Protein AF-A0A3D9I658-F1 (afdb_monomer_lite)

Secondary structure (DSSP, 8-state):
--HHHHHHHHHHHHHHHHHTPPP-HHHHHHHHHHHHHH--HHHHHHHHHHHHTSTT--S--S---HHHHHHHHHHHHHH--HHHHHHHHHHHHHHHHHHHHTT-

Foldseek 3Di:
DDPVLLVVLLVVLVVCLVVVNQQDPVNLVSLVVSCVVVVDPVSVVSSVSSVVSHPPPPPDPPQQDPVNLVVLVVVCVVPVDPVSVVVSVVSVVSNVVVVVVVPD

Sequence (104 aa):
MNQAQISTIVRDMTQKVTEGAPTTREDVERMAAAARASGNLEHRALYAAVRALLPDVPDDERTITADDVAAAGQKAKKTGRIEDRVAYVRIKDQFAEQEGSANQ

Radius of gyration: 16.87 Å; chains: 1; bounding box: 46×35×36 Å

pLDDT: mean 81.15, std 12.34, range [42.22, 95.0]

Structure (mmCIF, N/CA/C/O backbone):
data_AF-A0A3D9I658-F1
#
_entry.id   AF-A0A3D9I658-F1
#
loop_
_atom_site.group_PDB
_atom_site.id
_atom_site.type_symbol
_atom_site.label_atom_id
_atom_site.label_alt_id
_atom_site.label_comp_id
_atom_site.label_asym_id
_atom_site.label_entity_id
_atom_site.label_seq_id
_atom_site.pdbx_PDB_ins_code
_atom_site.Cartn_x
_atom_site.Cartn_y
_atom_site.Cartn_z
_atom_site.occupancy
_atom_site.B_iso_or_equiv
_atom_site.auth_seq_id
_atom_site.auth_comp_id
_atom_site.auth_asym_id
_atom_site.auth_atom_id
_atom_site.pdbx_PDB_model_num
ATOM 1 N N . MET A 1 1 ? 11.959 9.573 -7.506 1.00 78.69 1 MET A N 1
ATOM 2 C CA . MET A 1 1 ? 11.902 10.307 -6.225 1.00 78.69 1 MET A CA 1
ATOM 3 C C . MET A 1 1 ? 13.284 10.282 -5.603 1.00 78.69 1 MET A C 1
ATOM 5 O O . MET A 1 1 ? 13.933 9.247 -5.687 1.00 78.69 1 MET A O 1
ATOM 9 N N . ASN A 1 2 ? 13.764 11.407 -5.078 1.00 90.81 2 ASN A N 1
ATOM 10 C CA . ASN A 1 2 ? 15.111 11.495 -4.508 1.00 90.81 2 ASN A CA 1
ATOM 11 C C . ASN A 1 2 ? 15.120 11.142 -3.004 1.00 90.81 2 ASN A C 1
ATOM 13 O O . ASN A 1 2 ? 14.067 11.042 -2.373 1.00 90.81 2 ASN A O 1
ATOM 17 N N . GLN A 1 3 ? 16.310 10.939 -2.429 1.00 87.88 3 GLN A N 1
ATOM 18 C CA . GLN A 1 3 ? 16.463 10.510 -1.032 1.00 87.88 3 GLN A CA 1
ATOM 19 C C . GLN A 1 3 ? 15.888 11.527 -0.033 1.00 87.88 3 GLN A C 1
ATOM 21 O O . GLN A 1 3 ? 15.257 11.130 0.941 1.00 87.88 3 GLN A O 1
ATOM 26 N N . ALA A 1 4 ? 16.048 12.828 -0.293 1.00 91.00 4 ALA A N 1
ATOM 27 C CA . ALA A 1 4 ? 15.511 13.881 0.567 1.00 91.00 4 ALA A CA 1
ATOM 28 C C . ALA A 1 4 ? 13.974 13.827 0.643 1.00 91.00 4 ALA A C 1
ATOM 30 O O . ALA A 1 4 ? 13.413 13.856 1.733 1.00 91.00 4 ALA A O 1
ATOM 31 N N . GLN A 1 5 ? 13.303 13.655 -0.501 1.00 91.50 5 GLN A N 1
ATOM 32 C CA . GLN A 1 5 ? 11.848 13.498 -0.576 1.00 91.50 5 GLN A CA 1
ATOM 33 C C . GLN A 1 5 ? 11.363 12.253 0.174 1.00 91.50 5 GLN A C 1
ATOM 35 O O . GLN A 1 5 ? 10.363 12.323 0.885 1.00 91.50 5 GLN A O 1
ATOM 40 N N . ILE A 1 6 ? 12.078 11.129 0.047 1.00 91.00 6 ILE A N 1
ATOM 41 C CA . ILE A 1 6 ? 11.756 9.891 0.773 1.00 91.00 6 ILE A CA 1
ATOM 42 C C . ILE A 1 6 ? 11.842 10.130 2.282 1.00 91.00 6 ILE A C 1
ATOM 44 O O . ILE A 1 6 ? 10.899 9.801 2.996 1.00 91.00 6 ILE A O 1
ATOM 48 N N . SER A 1 7 ? 12.935 10.726 2.766 1.00 92.69 7 SER A N 1
ATOM 49 C CA . SER A 1 7 ? 13.127 10.986 4.195 1.00 92.69 7 SER A CA 1
ATOM 50 C C . SER A 1 7 ? 12.067 11.928 4.768 1.00 92.69 7 SER A C 1
ATOM 52 O O . SER A 1 7 ? 11.589 11.687 5.873 1.00 92.69 7 SER A O 1
ATOM 54 N N . THR A 1 8 ? 11.659 12.963 4.024 1.00 95.00 8 THR A N 1
ATOM 55 C CA . THR A 1 8 ? 10.563 13.855 4.436 1.00 95.00 8 THR A CA 1
ATOM 56 C C . THR A 1 8 ? 9.246 13.095 4.558 1.00 95.00 8 THR A C 1
ATOM 58 O O . THR A 1 8 ? 8.615 13.160 5.603 1.00 95.00 8 THR A O 1
ATOM 61 N N . ILE A 1 9 ? 8.865 12.313 3.540 1.00 92.75 9 ILE A N 1
ATOM 62 C CA . ILE A 1 9 ? 7.615 11.536 3.571 1.00 92.75 9 ILE A CA 1
ATOM 63 C C . ILE A 1 9 ? 7.618 10.549 4.741 1.00 92.75 9 ILE A C 1
ATOM 65 O O . ILE A 1 9 ? 6.648 10.478 5.485 1.00 92.75 9 ILE A O 1
ATOM 69 N N . VAL A 1 10 ? 8.712 9.811 4.937 1.00 92.56 10 VAL A N 1
ATOM 70 C CA . VAL A 1 10 ? 8.829 8.834 6.029 1.00 92.56 10 VAL A CA 1
ATOM 71 C C . VAL A 1 10 ? 8.712 9.520 7.388 1.00 92.56 10 VAL A C 1
ATOM 73 O O . VAL A 1 10 ? 7.986 9.032 8.252 1.00 92.56 10 VAL A O 1
ATOM 76 N N . ARG A 1 11 ? 9.379 10.665 7.575 1.00 94.50 11 ARG A N 1
ATOM 77 C CA . ARG A 1 11 ? 9.299 11.454 8.809 1.00 94.50 11 ARG A CA 1
ATOM 78 C C . ARG A 1 11 ? 7.878 11.951 9.075 1.00 94.50 11 ARG A C 1
ATOM 80 O O . ARG A 1 11 ? 7.372 11.716 10.169 1.00 94.50 11 ARG A O 1
ATOM 87 N N . ASP A 1 12 ? 7.242 12.573 8.086 1.00 93.19 12 ASP A N 1
ATOM 88 C CA . ASP A 1 12 ? 5.878 13.100 8.202 1.00 93.19 12 ASP A CA 1
ATOM 89 C C . ASP A 1 12 ? 4.887 11.976 8.546 1.00 93.19 12 ASP A C 1
ATOM 91 O O . ASP A 1 12 ? 4.052 12.123 9.436 1.00 93.19 12 ASP A O 1
ATOM 95 N N . MET A 1 13 ? 5.011 10.815 7.892 1.00 92.50 13 MET A N 1
ATOM 96 C CA . MET A 1 13 ? 4.149 9.656 8.152 1.00 92.50 13 MET A CA 1
ATOM 97 C C . MET A 1 13 ? 4.393 9.038 9.524 1.00 92.50 13 MET A C 1
ATOM 99 O O . MET A 1 13 ? 3.448 8.650 10.202 1.00 92.50 13 MET A O 1
ATOM 103 N N . THR A 1 14 ? 5.649 8.983 9.965 1.00 92.81 14 THR A N 1
ATOM 104 C CA . THR A 1 14 ? 5.998 8.481 11.300 1.00 92.81 14 THR A CA 1
ATOM 105 C C . THR A 1 14 ? 5.387 9.370 12.377 1.00 92.81 14 THR A C 1
ATOM 107 O O . THR A 1 14 ? 4.819 8.867 13.347 1.00 92.81 14 THR A O 1
ATOM 110 N N . GLN A 1 15 ? 5.455 10.689 12.185 1.00 92.31 15 GLN A N 1
ATOM 111 C CA . GLN A 1 15 ? 4.848 11.655 13.087 1.00 92.31 15 GLN A CA 1
ATOM 112 C C . GLN A 1 15 ? 3.323 11.499 13.122 1.00 92.31 15 GLN A C 1
ATOM 114 O O . GL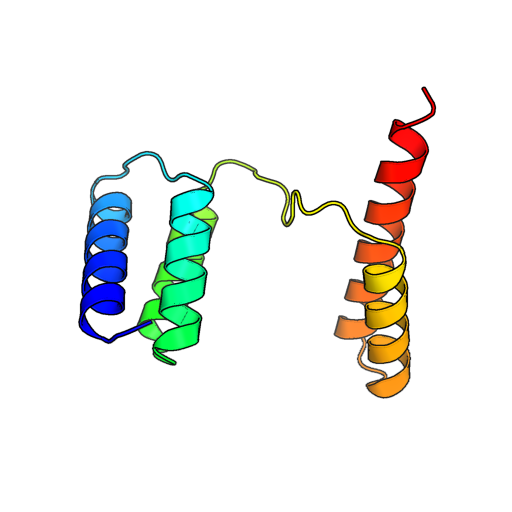N A 1 15 ? 2.770 11.341 14.205 1.00 92.31 15 GLN A O 1
ATOM 119 N N . LYS A 1 16 ? 2.656 11.420 11.961 1.00 88.56 16 LYS A N 1
ATOM 120 C CA . LYS A 1 16 ? 1.199 11.206 11.894 1.00 88.56 16 LYS A CA 1
ATOM 121 C C . LYS A 1 16 ? 0.747 9.929 12.604 1.00 88.56 16 LYS A C 1
ATOM 123 O O . LYS A 1 16 ? -0.217 9.972 13.362 1.00 88.56 16 LYS A O 1
ATOM 128 N N . VAL A 1 17 ? 1.455 8.815 12.398 1.00 87.69 17 VAL A N 1
ATOM 129 C CA . VAL A 1 17 ? 1.169 7.535 13.072 1.00 87.69 17 VAL A CA 1
ATOM 130 C C . VAL A 1 17 ? 1.339 7.668 14.586 1.00 87.69 17 VAL A C 1
ATOM 132 O O . VAL A 1 17 ? 0.497 7.196 15.343 1.00 87.69 17 VAL A O 1
ATOM 135 N N . THR A 1 18 ? 2.410 8.328 15.030 1.00 89.38 18 THR A N 1
ATOM 136 C CA . THR A 1 18 ? 2.722 8.498 16.459 1.00 89.38 18 THR A CA 1
ATOM 137 C C . THR A 1 18 ? 1.721 9.418 17.161 1.00 89.38 18 THR A C 1
ATOM 139 O O . THR A 1 18 ? 1.329 9.156 18.293 1.00 89.38 18 THR A O 1
ATOM 142 N N . GLU A 1 19 ? 1.294 10.486 16.490 1.00 90.56 19 GLU A N 1
ATOM 143 C CA . GLU A 1 19 ? 0.353 11.478 17.021 1.00 90.56 19 GLU A CA 1
ATOM 144 C C . GLU A 1 19 ? -1.116 11.048 16.879 1.00 90.56 19 GLU A C 1
ATOM 146 O O . GLU A 1 19 ? -2.006 11.739 17.370 1.00 90.56 19 GLU A O 1
ATOM 151 N N . GLY A 1 20 ? -1.390 9.920 16.209 1.00 83.44 20 GLY A N 1
ATOM 152 C CA . GLY A 1 20 ? -2.753 9.482 15.902 1.00 83.44 20 GLY A CA 1
ATOM 153 C C . GLY A 1 20 ? -3.495 10.455 14.981 1.00 83.44 20 GLY A C 1
ATOM 154 O O . GLY A 1 20 ? -4.719 10.564 15.047 1.00 83.44 20 GLY A O 1
ATOM 155 N N . ALA A 1 21 ? -2.760 11.197 14.150 1.00 83.88 21 ALA A N 1
ATOM 156 C CA . ALA A 1 21 ? -3.338 12.160 13.227 1.00 83.88 21 ALA A CA 1
ATOM 157 C C . ALA A 1 21 ? -4.167 11.444 12.141 1.00 83.88 21 ALA A C 1
ATOM 159 O O . ALA A 1 21 ? -3.816 10.333 11.723 1.00 83.88 21 ALA A O 1
ATOM 160 N N . PRO A 1 22 ? -5.244 12.074 11.636 1.00 81.19 22 PRO A N 1
ATOM 161 C CA . PRO A 1 22 ? -6.043 11.497 10.566 1.00 81.19 22 PRO A CA 1
ATOM 162 C C . PRO A 1 22 ? -5.173 11.237 9.333 1.00 81.19 22 PRO A C 1
ATOM 164 O O . PRO A 1 22 ? -4.496 12.132 8.819 1.00 81.19 22 PRO A O 1
ATOM 167 N N . THR A 1 23 ? -5.192 9.988 8.876 1.00 83.44 23 THR A N 1
ATOM 168 C CA . THR A 1 23 ? -4.475 9.549 7.678 1.00 83.44 23 THR A CA 1
ATOM 169 C C . THR A 1 23 ? -5.397 9.672 6.475 1.00 83.44 23 THR A C 1
ATOM 171 O O . THR A 1 23 ? -6.551 9.254 6.526 1.00 83.44 23 THR A O 1
ATOM 174 N N . THR A 1 24 ? -4.892 10.255 5.391 1.00 84.81 24 THR A N 1
ATOM 175 C CA . THR A 1 24 ? -5.630 10.411 4.131 1.00 84.81 24 THR A CA 1
ATOM 176 C C . THR A 1 24 ? -5.156 9.410 3.077 1.00 84.81 24 THR A C 1
ATOM 178 O O . TH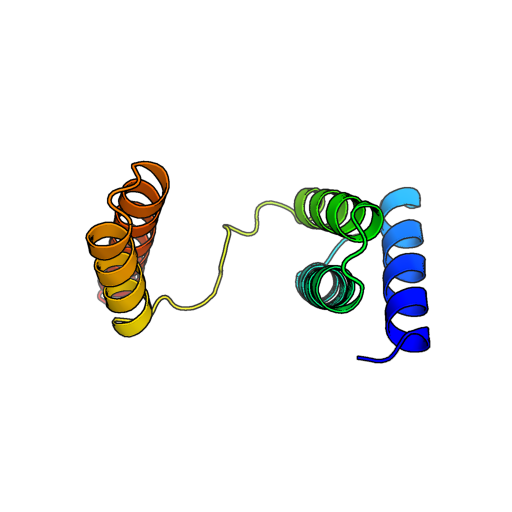R A 1 24 ? -4.094 8.797 3.201 1.00 84.81 24 THR A O 1
ATOM 181 N N . ARG A 1 25 ? -5.916 9.256 1.988 1.00 81.88 25 ARG A N 1
ATOM 182 C CA . ARG A 1 25 ? -5.506 8.416 0.852 1.00 81.88 25 ARG A CA 1
ATOM 183 C C . ARG A 1 25 ? -4.218 8.922 0.190 1.00 81.88 25 ARG A C 1
ATOM 185 O O . ARG A 1 25 ? -3.357 8.117 -0.155 1.00 81.88 25 ARG A O 1
ATOM 192 N N . GLU A 1 26 ? -4.042 10.241 0.096 1.00 84.88 26 GLU A N 1
ATOM 193 C CA . GLU A 1 26 ? -2.812 10.858 -0.421 1.00 84.88 26 GLU A CA 1
ATOM 194 C C . GLU A 1 26 ? -1.589 10.468 0.425 1.00 84.88 26 GLU A C 1
ATOM 196 O O . GLU A 1 26 ? -0.527 10.158 -0.113 1.00 84.88 26 GLU A O 1
ATOM 201 N N . ASP A 1 27 ? -1.738 10.414 1.751 1.00 87.12 27 ASP A N 1
ATOM 202 C CA . ASP A 1 27 ? -0.671 9.991 2.663 1.00 87.12 27 ASP A CA 1
ATOM 203 C C . ASP A 1 27 ? -0.235 8.545 2.389 1.00 87.12 27 ASP A C 1
ATOM 205 O O . ASP A 1 27 ? 0.961 8.248 2.303 1.00 87.12 27 ASP A O 1
ATOM 209 N N . VAL A 1 28 ? -1.207 7.655 2.171 1.00 87.31 28 VAL A N 1
ATOM 210 C CA . VAL A 1 28 ? -0.961 6.253 1.813 1.00 87.31 28 VAL A CA 1
ATOM 211 C C . VAL A 1 28 ? -0.248 6.147 0.465 1.00 87.31 28 VAL A C 1
ATOM 213 O O . VAL A 1 28 ? 0.716 5.390 0.346 1.00 87.31 28 VAL A O 1
ATOM 216 N N . GLU A 1 29 ? -0.660 6.914 -0.545 1.00 87.12 29 GLU A N 1
ATOM 217 C CA . GLU A 1 29 ? -0.029 6.914 -1.871 1.00 87.12 29 GLU A CA 1
ATOM 218 C C . GLU A 1 29 ? 1.403 7.456 -1.835 1.00 87.12 29 GLU A C 1
ATOM 220 O O . GLU A 1 29 ? 2.322 6.845 -2.397 1.00 87.12 29 GLU A O 1
ATOM 225 N N . ARG A 1 30 ? 1.624 8.562 -1.115 1.00 90.06 30 ARG A N 1
ATOM 226 C CA . ARG A 1 30 ? 2.956 9.139 -0.901 1.00 90.06 30 ARG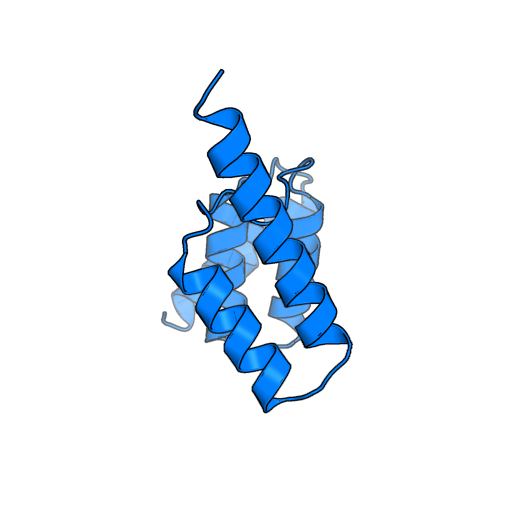 A CA 1
ATOM 227 C C . ARG A 1 30 ? 3.862 8.149 -0.178 1.00 90.06 30 ARG A C 1
ATOM 229 O O . ARG A 1 30 ? 5.006 7.948 -0.597 1.00 90.06 30 ARG A O 1
ATOM 236 N N . MET A 1 31 ? 3.348 7.472 0.847 1.00 91.94 31 MET A N 1
ATOM 237 C CA . MET A 1 31 ? 4.098 6.459 1.584 1.00 91.94 31 MET A CA 1
ATOM 238 C C . MET A 1 31 ? 4.368 5.201 0.742 1.00 91.94 31 MET A C 1
ATOM 240 O O . MET A 1 31 ? 5.471 4.653 0.789 1.00 91.94 31 MET A O 1
ATOM 244 N N . ALA A 1 32 ? 3.421 4.778 -0.101 1.00 88.88 32 ALA A N 1
ATOM 245 C CA . ALA A 1 32 ? 3.606 3.673 -1.042 1.00 88.88 32 ALA A CA 1
ATOM 246 C C . ALA A 1 32 ? 4.717 3.980 -2.055 1.00 88.88 32 ALA A C 1
ATOM 248 O O . ALA A 1 32 ? 5.582 3.139 -2.319 1.00 88.88 32 ALA A O 1
ATOM 249 N N . ALA A 1 33 ? 4.724 5.195 -2.611 1.00 88.19 33 ALA A N 1
ATOM 250 C CA . ALA A 1 33 ? 5.789 5.654 -3.494 1.00 88.19 33 ALA A CA 1
ATOM 251 C C . ALA A 1 33 ? 7.142 5.677 -2.763 1.00 88.19 33 ALA A C 1
ATOM 253 O O . ALA A 1 33 ? 8.145 5.236 -3.330 1.00 88.19 33 ALA A O 1
ATOM 254 N N . ALA A 1 34 ? 7.178 6.134 -1.504 1.00 89.81 34 ALA A N 1
ATOM 255 C CA . ALA A 1 34 ? 8.401 6.211 -0.699 1.00 89.81 34 ALA A CA 1
ATOM 256 C C . ALA A 1 34 ? 8.977 4.829 -0.379 1.00 89.81 34 ALA A C 1
ATOM 258 O O . ALA A 1 34 ? 10.177 4.610 -0.555 1.00 89.81 34 ALA A O 1
ATOM 259 N N . ALA A 1 35 ? 8.128 3.877 0.008 1.00 89.38 35 ALA A N 1
ATOM 260 C CA . ALA A 1 35 ? 8.521 2.499 0.287 1.00 89.38 35 ALA A CA 1
ATOM 261 C C . ALA A 1 35 ? 9.001 1.750 -0.969 1.00 89.38 35 ALA A C 1
ATOM 263 O O . ALA A 1 35 ? 9.946 0.960 -0.902 1.00 89.38 35 ALA A O 1
ATOM 264 N N . ARG A 1 36 ? 8.377 2.001 -2.131 1.00 87.56 36 ARG A N 1
ATOM 265 C CA . ARG A 1 36 ? 8.825 1.438 -3.417 1.00 87.56 36 ARG A CA 1
ATOM 266 C C . ARG A 1 36 ? 10.170 2.015 -3.847 1.00 87.56 36 ARG A C 1
ATOM 268 O O . ARG A 1 36 ? 11.043 1.256 -4.253 1.00 87.56 36 ARG A O 1
ATOM 275 N N . ALA A 1 37 ? 10.335 3.333 -3.746 1.00 87.06 37 ALA A N 1
ATOM 276 C CA . ALA A 1 37 ? 11.543 4.019 -4.192 1.00 87.06 37 ALA A CA 1
ATOM 277 C C . ALA A 1 37 ? 12.758 3.755 -3.288 1.00 87.06 37 ALA A C 1
ATOM 279 O O . ALA A 1 37 ? 13.878 3.726 -3.789 1.00 87.06 37 ALA A O 1
ATOM 280 N N . SER A 1 38 ? 12.561 3.563 -1.979 1.00 87.94 38 SER A N 1
ATOM 281 C CA . SER A 1 38 ? 13.671 3.303 -1.053 1.00 87.94 38 SER A CA 1
ATOM 282 C C . SER A 1 38 ? 14.175 1.863 -1.090 1.00 87.94 38 SER A C 1
ATOM 284 O O . SER A 1 38 ? 15.328 1.617 -0.752 1.00 87.94 38 SER A O 1
ATOM 286 N N . GLY A 1 39 ? 13.304 0.899 -1.409 1.00 81.19 39 GLY A N 1
ATOM 287 C CA . GLY A 1 39 ? 13.604 -0.528 -1.268 1.00 81.19 39 GLY A CA 1
ATOM 288 C C . GLY A 1 39 ? 13.815 -1.002 0.181 1.00 81.19 39 GLY A C 1
ATOM 289 O O . GLY A 1 39 ? 14.065 -2.188 0.381 1.00 81.19 39 GLY A O 1
ATOM 290 N N . ASN A 1 40 ? 13.686 -0.124 1.185 1.00 87.19 40 ASN A N 1
ATOM 291 C CA . ASN A 1 40 ? 13.900 -0.446 2.599 1.00 87.19 40 ASN A CA 1
ATOM 292 C C . ASN A 1 40 ? 12.668 -1.161 3.189 1.00 87.19 40 ASN A C 1
ATOM 294 O O . ASN A 1 40 ? 11.534 -0.695 3.047 1.00 87.19 40 ASN A O 1
ATOM 298 N N . LEU A 1 41 ? 12.901 -2.278 3.881 1.00 85.62 41 LEU A N 1
ATOM 299 C CA . LEU A 1 41 ? 11.881 -3.045 4.597 1.00 85.62 41 LEU A CA 1
ATOM 300 C C . LEU A 1 41 ? 11.182 -2.224 5.688 1.00 85.62 41 LEU A C 1
ATOM 302 O O . LEU A 1 41 ? 9.969 -2.347 5.841 1.00 85.62 41 LEU A O 1
ATOM 306 N N . GLU A 1 42 ? 11.896 -1.340 6.384 1.00 86.94 42 GLU A N 1
ATOM 307 C CA . GLU A 1 42 ? 11.313 -0.479 7.422 1.00 86.94 42 GLU A CA 1
ATOM 308 C C . GLU A 1 42 ? 10.266 0.473 6.836 1.00 86.94 42 GLU A C 1
ATOM 310 O O . GLU A 1 42 ? 9.180 0.640 7.386 1.00 86.94 42 GLU A O 1
ATOM 315 N N . HIS A 1 43 ? 10.534 1.032 5.652 1.00 88.62 43 HIS A N 1
ATOM 316 C CA . HIS A 1 43 ? 9.573 1.899 4.970 1.00 88.62 43 HIS A CA 1
ATOM 317 C C . HIS A 1 43 ? 8.345 1.108 4.493 1.00 88.62 43 HIS A C 1
ATOM 319 O O . HIS A 1 43 ? 7.243 1.647 4.453 1.00 88.62 43 HIS A O 1
ATOM 325 N N . ARG A 1 44 ? 8.498 -0.181 4.158 1.00 83.44 44 ARG A N 1
ATOM 326 C CA . ARG A 1 44 ? 7.358 -1.051 3.817 1.00 83.44 44 ARG A CA 1
ATOM 327 C C . ARG A 1 44 ? 6.490 -1.361 5.034 1.00 83.44 44 ARG A C 1
ATOM 329 O O . ARG A 1 44 ? 5.270 -1.381 4.901 1.00 83.44 44 ARG A O 1
ATOM 336 N N . ALA A 1 45 ? 7.104 -1.575 6.196 1.00 84.88 45 ALA A N 1
ATOM 337 C CA . ALA A 1 45 ? 6.378 -1.765 7.448 1.00 84.88 45 ALA A CA 1
ATOM 338 C C . ALA A 1 45 ? 5.605 -0.495 7.837 1.00 84.88 45 ALA A C 1
ATOM 340 O O . ALA A 1 45 ? 4.417 -0.573 8.144 1.00 84.88 45 ALA A O 1
ATOM 341 N N . LEU A 1 46 ? 6.239 0.678 7.723 1.00 87.50 46 LEU A N 1
ATOM 342 C CA . LEU A 1 46 ? 5.571 1.957 7.962 1.00 87.50 46 LEU A CA 1
ATOM 343 C C . LEU A 1 46 ? 4.411 2.183 6.981 1.00 87.50 46 LEU A C 1
ATOM 345 O O . LEU A 1 46 ? 3.335 2.588 7.401 1.00 87.50 46 LEU A O 1
ATOM 349 N N . TYR A 1 47 ? 4.576 1.854 5.696 1.00 88.00 47 TYR A N 1
ATOM 350 C CA . TYR A 1 47 ? 3.475 1.893 4.728 1.00 88.00 47 TYR A CA 1
ATOM 351 C C . TYR A 1 47 ? 2.288 1.014 5.150 1.00 88.00 47 TYR A C 1
ATOM 353 O O . TYR A 1 47 ? 1.148 1.466 5.085 1.00 88.00 47 TYR A O 1
ATOM 361 N N . ALA A 1 48 ? 2.539 -0.217 5.607 1.00 84.56 48 ALA A N 1
ATOM 362 C CA . ALA A 1 48 ? 1.477 -1.103 6.081 1.00 84.56 48 ALA A CA 1
ATOM 363 C C . ALA A 1 48 ? 0.741 -0.521 7.301 1.00 84.56 48 ALA A C 1
ATOM 365 O O . ALA A 1 48 ? -0.484 -0.598 7.360 1.00 84.56 48 ALA A O 1
ATOM 366 N N . ALA A 1 49 ? 1.470 0.107 8.229 1.00 86.75 49 ALA A N 1
ATOM 367 C CA . ALA A 1 49 ? 0.886 0.783 9.386 1.00 86.75 49 ALA A CA 1
ATOM 368 C C . ALA A 1 49 ? 0.026 1.991 8.977 1.00 86.75 49 ALA A C 1
ATOM 370 O O . ALA A 1 49 ? -1.118 2.096 9.404 1.00 86.75 49 ALA A O 1
ATOM 371 N N . VAL A 1 50 ? 0.536 2.862 8.098 1.00 86.00 50 VAL A N 1
ATOM 372 C CA . VAL A 1 50 ? -0.206 4.026 7.577 1.00 86.00 50 VAL A CA 1
ATOM 373 C C . VAL A 1 50 ? -1.467 3.573 6.835 1.00 86.00 50 VAL A C 1
ATOM 375 O O . VAL A 1 50 ? -2.541 4.124 7.048 1.00 86.00 50 VAL A O 1
ATOM 378 N N . ARG A 1 51 ? -1.376 2.518 6.015 1.00 83.38 51 ARG A N 1
ATOM 379 C CA . ARG A 1 51 ? -2.535 1.942 5.316 1.00 83.38 51 ARG A CA 1
ATOM 380 C C . ARG A 1 51 ? -3.590 1.395 6.281 1.00 83.38 51 ARG A C 1
ATOM 382 O O . ARG A 1 51 ? -4.770 1.544 6.003 1.00 83.38 51 ARG A O 1
ATOM 389 N N . ALA A 1 52 ? -3.188 0.796 7.401 1.00 81.81 52 ALA A N 1
ATOM 390 C CA . ALA A 1 52 ? -4.119 0.273 8.402 1.00 81.81 52 ALA A CA 1
ATOM 391 C C . ALA A 1 52 ? -4.857 1.373 9.191 1.00 81.81 52 ALA A C 1
ATOM 393 O O . ALA A 1 52 ? -5.922 1.110 9.742 1.00 81.81 52 ALA A O 1
ATOM 394 N N . LEU A 1 53 ? -4.301 2.588 9.252 1.00 80.75 53 LEU A N 1
ATOM 395 C CA . LEU A 1 53 ? -4.938 3.746 9.891 1.00 80.75 53 LEU A CA 1
ATOM 396 C C . LEU A 1 53 ? -5.970 4.439 8.998 1.00 80.75 53 LEU A C 1
ATOM 398 O O . LEU A 1 53 ? -6.717 5.286 9.485 1.00 80.75 53 LEU A O 1
ATOM 402 N N . LEU A 1 54 ? -6.004 4.118 7.703 1.00 75.56 54 LEU A N 1
ATOM 403 C CA . LEU A 1 54 ? -7.005 4.649 6.792 1.00 75.56 54 LEU A CA 1
ATOM 404 C C . LEU A 1 54 ? -8.348 3.950 7.096 1.00 75.56 54 LEU A C 1
ATOM 406 O O . LEU A 1 54 ? -8.431 2.730 6.934 1.00 75.56 54 LEU A O 1
ATOM 410 N N . PRO A 1 55 ? -9.382 4.672 7.574 1.00 59.06 55 PRO A N 1
ATOM 411 C CA . PRO A 1 55 ? -10.661 4.067 7.926 1.00 59.06 55 PRO A CA 1
ATOM 412 C C . PRO A 1 55 ? -11.320 3.504 6.669 1.00 59.06 55 PRO A C 1
ATOM 414 O O . PRO A 1 55 ? -11.624 4.276 5.767 1.00 59.06 55 PRO A O 1
ATOM 417 N N . ASP A 1 56 ? -11.478 2.176 6.633 1.00 53.75 56 ASP A N 1
ATOM 418 C CA . ASP A 1 56 ? -12.222 1.375 5.645 1.00 53.75 56 ASP A CA 1
ATOM 419 C C . ASP A 1 56 ? -12.337 2.037 4.262 1.00 53.75 56 ASP A C 1
ATOM 421 O O . ASP A 1 56 ? -13.419 2.296 3.738 1.00 53.75 56 ASP A O 1
ATOM 425 N N . VAL A 1 57 ? -11.185 2.366 3.673 1.00 47.09 57 VAL A N 1
ATOM 426 C CA . VAL A 1 57 ? -11.132 2.594 2.236 1.00 47.09 57 VAL A CA 1
ATOM 427 C C . VAL A 1 57 ? -10.985 1.199 1.653 1.00 47.09 57 VAL A C 1
ATOM 429 O O . VAL A 1 57 ? -9.922 0.594 1.846 1.00 47.09 57 VAL A O 1
ATOM 432 N N . PRO A 1 58 ? -12.033 0.643 1.014 1.00 45.69 58 PRO A N 1
ATOM 433 C CA . PRO A 1 58 ? -11.902 -0.620 0.315 1.00 45.69 58 PRO A CA 1
ATOM 434 C C . PRO A 1 58 ? -10.696 -0.514 -0.613 1.00 45.69 58 PRO A C 1
ATOM 436 O O . PRO A 1 58 ? -10.490 0.502 -1.281 1.00 45.69 58 PRO A O 1
ATOM 439 N N . ASP A 1 59 ? -9.852 -1.540 -0.561 1.00 50.16 59 ASP A N 1
ATOM 440 C CA . ASP A 1 59 ? -8.627 -1.595 -1.342 1.00 50.16 59 ASP A CA 1
ATOM 441 C C . ASP A 1 59 ? -8.958 -1.297 -2.807 1.00 50.16 59 ASP A C 1
ATOM 443 O O . ASP A 1 59 ? -9.770 -1.995 -3.412 1.00 50.16 59 ASP A O 1
ATOM 447 N N . ASP A 1 60 ? -8.350 -0.232 -3.330 1.00 50.25 60 ASP A N 1
ATOM 448 C CA . ASP A 1 60 ? -8.539 0.284 -4.683 1.00 50.25 60 ASP A CA 1
ATOM 449 C C . ASP A 1 60 ? -9.957 0.804 -5.015 1.00 50.25 60 ASP A C 1
ATOM 451 O O . ASP A 1 60 ? -10.697 0.249 -5.819 1.00 50.25 60 ASP A O 1
ATOM 455 N N . GLU A 1 61 ? -10.244 2.044 -4.608 1.00 49.38 61 GLU A N 1
ATOM 456 C CA . GLU A 1 61 ? -11.038 2.993 -5.416 1.00 49.38 61 GLU A CA 1
ATOM 457 C C . GLU A 1 61 ? -10.275 3.378 -6.715 1.00 49.38 61 GLU A C 1
ATOM 459 O O . GLU A 1 61 ? -10.132 4.553 -7.075 1.00 49.38 61 GLU A O 1
ATOM 464 N N . ARG A 1 62 ? -9.658 2.414 -7.395 1.00 58.97 62 ARG A N 1
ATOM 465 C CA . ARG A 1 62 ? -9.270 2.564 -8.790 1.00 58.97 62 ARG A CA 1
ATOM 466 C C . ARG A 1 62 ? -10.387 1.890 -9.569 1.00 58.97 62 ARG A C 1
ATOM 468 O O . ARG A 1 62 ? -10.687 0.728 -9.314 1.00 58.97 62 ARG A O 1
ATOM 475 N N . THR A 1 63 ? -11.026 2.617 -10.485 1.00 68.00 63 THR A N 1
ATOM 476 C CA . THR A 1 63 ? -11.967 2.004 -11.428 1.00 68.00 63 THR A CA 1
ATOM 477 C C . THR A 1 63 ? -11.242 0.843 -12.090 1.00 68.00 63 THR A C 1
ATOM 479 O O . THR A 1 63 ? -10.216 1.051 -12.744 1.00 68.00 63 THR A O 1
ATOM 482 N N . ILE A 1 64 ? -11.725 -0.371 -11.844 1.00 72.38 64 ILE A N 1
ATOM 483 C CA . ILE A 1 64 ? -11.153 -1.561 -12.445 1.00 72.38 64 ILE A CA 1
ATOM 484 C C . ILE A 1 64 ? -11.514 -1.464 -13.920 1.00 72.38 64 ILE A C 1
ATOM 486 O O . ILE A 1 64 ? -12.661 -1.202 -14.278 1.00 72.38 64 ILE A O 1
ATOM 490 N N . THR A 1 65 ? -10.530 -1.618 -14.793 1.00 80.88 65 THR A N 1
ATOM 491 C CA . THR A 1 65 ? -10.771 -1.616 -16.235 1.00 80.88 65 THR A CA 1
ATOM 492 C C . THR A 1 65 ? -10.815 -3.043 -16.767 1.00 80.88 65 THR A C 1
ATOM 494 O O . THR A 1 65 ? -10.290 -3.978 -16.154 1.00 80.88 65 THR A O 1
ATOM 497 N N . ALA A 1 66 ? -11.394 -3.227 -17.955 1.00 81.50 66 ALA A N 1
ATOM 498 C CA . ALA A 1 66 ? -11.355 -4.516 -18.644 1.00 81.50 66 ALA A CA 1
ATOM 499 C C . ALA A 1 66 ? -9.908 -5.012 -18.868 1.00 81.50 66 ALA A C 1
ATOM 501 O O . ALA A 1 66 ? -9.650 -6.219 -18.820 1.00 81.50 66 ALA A O 1
ATOM 502 N N . ASP A 1 67 ? -8.952 -4.091 -19.043 1.00 79.50 67 ASP A N 1
ATOM 503 C CA . ASP A 1 67 ? -7.527 -4.406 -19.174 1.00 79.50 67 ASP A CA 1
ATOM 504 C C . ASP A 1 67 ? -6.929 -4.975 -17.880 1.00 79.50 67 ASP A C 1
ATOM 506 O O . ASP A 1 67 ? -6.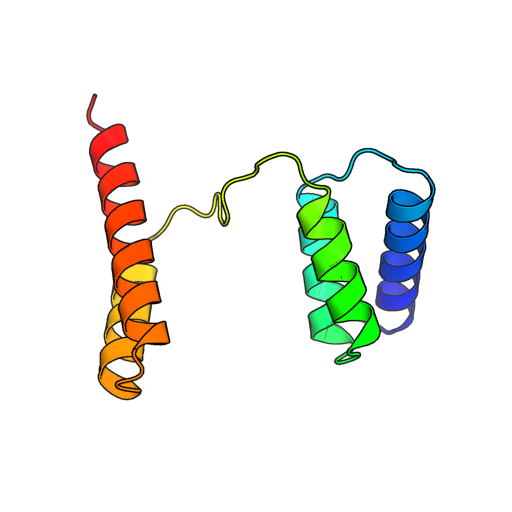122 -5.905 -17.938 1.00 79.50 67 ASP A O 1
ATOM 510 N N . ASP A 1 68 ? -7.355 -4.494 -16.708 1.00 78.38 68 ASP A N 1
ATOM 511 C CA . ASP A 1 68 ? -6.901 -5.017 -15.413 1.00 78.38 68 ASP A CA 1
ATOM 512 C C . ASP A 1 68 ? -7.383 -6.461 -15.199 1.00 78.38 68 ASP A C 1
ATOM 514 O O . ASP A 1 68 ? -6.610 -7.335 -14.784 1.00 78.38 68 ASP A O 1
ATOM 518 N N . VAL A 1 69 ? -8.636 -6.750 -15.572 1.00 86.06 69 VAL A N 1
ATOM 519 C CA . VAL A 1 69 ? -9.202 -8.110 -15.559 1.00 86.06 69 VAL A CA 1
ATOM 520 C C . VAL A 1 69 ? -8.426 -9.021 -16.517 1.00 86.06 69 VAL A C 1
ATOM 522 O O . VAL A 1 69 ? -8.064 -10.150 -16.162 1.00 86.06 69 VAL A O 1
ATOM 525 N N . ALA A 1 70 ? -8.123 -8.536 -17.725 1.00 85.69 70 ALA A N 1
ATOM 526 C CA . ALA A 1 70 ? -7.364 -9.283 -18.721 1.00 85.69 70 ALA A CA 1
ATOM 527 C C . ALA A 1 70 ? -5.922 -9.558 -18.259 1.00 85.69 70 ALA A C 1
ATOM 529 O O . ALA A 1 70 ? -5.439 -10.689 -18.384 1.00 85.69 70 ALA A O 1
ATOM 530 N N . ALA A 1 71 ? -5.246 -8.566 -17.676 1.00 81.94 71 ALA A N 1
ATOM 531 C CA . ALA A 1 71 ? -3.890 -8.691 -17.152 1.00 81.94 71 ALA A CA 1
ATOM 532 C C . ALA A 1 71 ? -3.822 -9.684 -15.981 1.00 81.94 71 ALA A C 1
ATOM 534 O O . ALA A 1 71 ? -2.948 -10.559 -15.961 1.00 81.94 71 ALA A O 1
ATOM 535 N N . ALA A 1 72 ? -4.773 -9.614 -15.045 1.00 86.75 72 ALA A N 1
ATOM 536 C CA . ALA A 1 72 ? -4.874 -10.559 -13.937 1.00 86.75 72 ALA A CA 1
ATOM 537 C C . ALA A 1 72 ? -5.147 -11.990 -14.432 1.00 86.75 72 ALA A C 1
ATOM 539 O O . ALA A 1 72 ? -4.499 -12.939 -13.982 1.00 86.75 72 ALA A O 1
ATOM 540 N N . GLY A 1 73 ? -6.027 -12.151 -15.426 1.00 87.81 73 GLY A N 1
ATOM 541 C CA . GLY A 1 73 ? -6.314 -13.445 -16.047 1.00 87.81 73 GLY A CA 1
ATOM 542 C C . GLY A 1 73 ? -5.102 -14.043 -16.769 1.00 87.81 73 GLY A C 1
ATOM 543 O O . GLY A 1 73 ? -4.813 -15.234 -16.622 1.00 87.81 73 GLY A O 1
ATOM 544 N N . GLN A 1 74 ? -4.346 -13.229 -17.511 1.00 88.56 74 GLN A N 1
ATOM 545 C CA . GLN A 1 74 ? -3.102 -13.666 -18.151 1.00 88.56 74 GLN A CA 1
ATOM 546 C C . GLN A 1 74 ? -2.042 -14.059 -17.122 1.00 88.56 74 GLN A C 1
ATOM 548 O O . GLN A 1 74 ? -1.386 -15.090 -17.279 1.00 88.56 74 GLN A O 1
ATOM 553 N N . LYS A 1 75 ? -1.899 -13.282 -16.044 1.00 83.81 75 LYS A N 1
ATOM 554 C CA . LYS A 1 75 ? -0.961 -13.580 -14.960 1.00 83.81 75 LYS A CA 1
ATOM 555 C C . LYS A 1 75 ? -1.311 -14.898 -14.269 1.00 83.81 75 LYS A C 1
ATOM 557 O O . LYS A 1 75 ? -0.437 -15.751 -14.152 1.00 83.81 75 LYS A O 1
ATOM 562 N N . ALA A 1 76 ? -2.578 -15.108 -13.913 1.00 89.00 76 ALA A N 1
ATOM 563 C CA . ALA A 1 76 ? -3.053 -16.346 -13.297 1.00 89.00 76 ALA A CA 1
ATOM 564 C C . ALA A 1 76 ? -2.811 -17.578 -14.187 1.00 89.00 76 ALA A C 1
ATOM 566 O O . ALA A 1 76 ? -2.387 -18.624 -13.692 1.00 89.00 76 ALA A O 1
ATOM 567 N N . LYS A 1 77 ? -3.020 -17.451 -15.507 1.00 86.81 77 LYS A N 1
ATOM 568 C CA . LYS A 1 77 ? -2.706 -18.511 -16.482 1.00 86.81 77 LYS A CA 1
ATOM 569 C C . LYS A 1 77 ? -1.203 -18.768 -16.599 1.00 86.81 77 LYS A C 1
ATOM 571 O O . LYS A 1 77 ? -0.793 -19.918 -16.695 1.00 86.81 77 LYS A O 1
ATOM 576 N N . LYS A 1 78 ? -0.389 -17.709 -16.593 1.00 90.31 78 LYS A N 1
ATOM 577 C CA . LYS A 1 78 ? 1.067 -17.790 -16.764 1.00 90.31 78 LYS A CA 1
ATOM 578 C C . LYS A 1 78 ? 1.770 -18.385 -15.545 1.00 90.31 78 LYS A C 1
ATOM 580 O O . LYS A 1 78 ? 2.714 -19.148 -15.710 1.00 90.31 78 LYS A O 1
ATOM 585 N N . THR A 1 7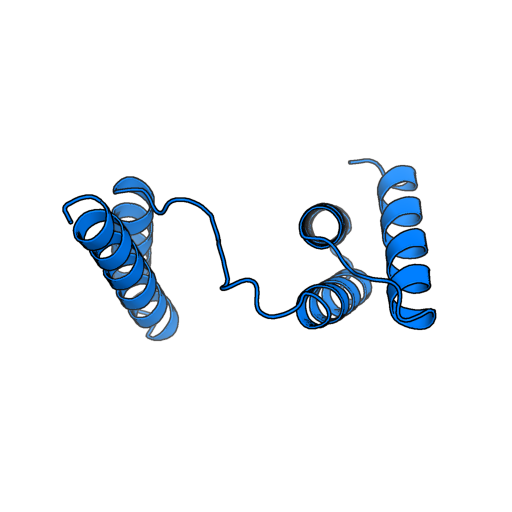9 ? 1.358 -18.010 -14.336 1.00 87.06 79 THR A N 1
ATOM 586 C CA . THR A 1 79 ? 2.025 -18.444 -13.099 1.00 87.06 79 THR A CA 1
ATOM 587 C C . THR A 1 79 ? 1.437 -19.732 -12.534 1.00 87.06 79 THR A C 1
ATOM 589 O O . THR A 1 79 ? 2.139 -20.447 -11.824 1.00 87.06 79 THR A O 1
ATOM 592 N N . GLY A 1 80 ? 0.155 -20.014 -12.795 1.00 84.38 80 GLY A N 1
ATOM 593 C CA . GLY A 1 80 ? -0.566 -21.162 -12.237 1.00 84.38 80 GLY A CA 1
ATOM 594 C C . GLY A 1 80 ? -0.737 -21.123 -10.712 1.00 84.38 80 GLY A C 1
ATOM 595 O O . GLY A 1 80 ? -1.269 -22.071 -10.133 1.00 84.38 80 GLY A O 1
ATOM 596 N N . ARG A 1 81 ? -0.300 -20.048 -10.043 1.00 89.94 81 ARG A N 1
ATOM 597 C CA . ARG A 1 81 ? -0.337 -19.928 -8.582 1.00 89.94 81 ARG A CA 1
ATOM 598 C C . ARG A 1 81 ? -1.763 -19.709 -8.099 1.00 89.94 81 ARG A C 1
ATOM 600 O O . ARG A 1 81 ? -2.527 -18.953 -8.697 1.00 89.94 81 ARG A O 1
ATOM 607 N N . ILE A 1 82 ? -2.101 -20.332 -6.972 1.00 81.88 82 ILE A N 1
ATOM 608 C CA . ILE A 1 82 ? -3.422 -20.194 -6.343 1.00 81.88 82 ILE A CA 1
ATOM 609 C C . ILE A 1 82 ? -3.694 -18.728 -5.983 1.00 81.88 82 ILE A C 1
ATOM 611 O O . ILE A 1 82 ? -4.776 -18.227 -6.268 1.00 81.88 82 ILE A O 1
ATOM 615 N N . GLU A 1 83 ? -2.698 -18.017 -5.454 1.00 78.25 83 GLU A N 1
ATOM 616 C CA . GLU A 1 83 ? -2.814 -16.599 -5.086 1.00 78.25 83 GLU A CA 1
ATOM 617 C C . GLU A 1 83 ? -3.171 -15.707 -6.287 1.00 78.25 83 GLU A C 1
ATOM 619 O O . GLU A 1 83 ? -4.064 -14.871 -6.188 1.00 78.25 83 GLU A O 1
ATOM 624 N N . ASP A 1 84 ? -2.544 -15.928 -7.449 1.00 77.62 84 ASP A N 1
ATOM 625 C CA . ASP A 1 84 ? -2.839 -15.158 -8.665 1.00 77.62 84 ASP A CA 1
ATOM 626 C C . ASP A 1 84 ? -4.232 -15.495 -9.230 1.00 77.62 84 ASP A C 1
ATOM 628 O O . ASP A 1 84 ? -4.911 -14.622 -9.770 1.00 77.62 84 ASP A O 1
ATOM 632 N N . ARG A 1 85 ? -4.703 -16.741 -9.072 1.00 82.81 85 ARG A N 1
ATOM 633 C CA . ARG A 1 85 ? -6.074 -17.135 -9.447 1.00 82.81 85 ARG A CA 1
ATOM 634 C C . ARG A 1 85 ? -7.118 -16.475 -8.547 1.00 82.81 85 ARG A C 1
ATOM 636 O O . ARG A 1 85 ? -8.127 -16.001 -9.057 1.00 82.81 85 ARG A O 1
ATOM 643 N N . VAL A 1 86 ? -6.872 -16.421 -7.236 1.00 82.81 86 VAL A N 1
ATOM 644 C CA . VAL A 1 86 ? -7.747 -15.726 -6.276 1.00 82.81 86 VAL A CA 1
ATOM 645 C C . VAL A 1 86 ? -7.775 -14.225 -6.568 1.00 82.81 86 VAL A C 1
ATOM 647 O O . VAL A 1 86 ? -8.851 -13.632 -6.578 1.00 82.81 86 VAL A O 1
ATOM 650 N N . ALA A 1 87 ? -6.623 -13.621 -6.873 1.00 80.12 87 ALA A N 1
ATOM 651 C CA . ALA A 1 87 ? -6.544 -12.216 -7.266 1.00 80.12 87 ALA A CA 1
ATOM 652 C C . ALA A 1 87 ? -7.348 -11.924 -8.546 1.00 80.12 87 ALA A C 1
ATOM 654 O O . ALA A 1 87 ? -8.097 -10.954 -8.582 1.00 80.12 87 ALA A O 1
ATOM 655 N N . TYR A 1 88 ? -7.259 -12.787 -9.565 1.00 88.00 88 TYR A N 1
ATOM 656 C CA . TYR A 1 88 ? -8.071 -12.657 -10.779 1.00 88.00 88 TYR A CA 1
ATOM 657 C C . TYR A 1 88 ? -9.578 -12.706 -10.493 1.00 88.00 88 TYR A C 1
ATOM 659 O O . TYR A 1 88 ? -10.313 -11.873 -11.015 1.00 88.00 88 TYR A O 1
ATOM 667 N N . VAL A 1 89 ? -10.037 -13.648 -9.660 1.00 85.38 89 VAL A N 1
ATOM 668 C CA . VAL A 1 89 ? -1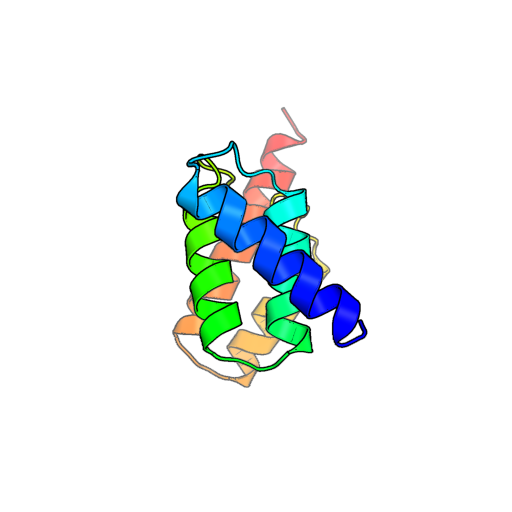1.462 -13.749 -9.298 1.00 85.38 89 VAL A CA 1
ATOM 669 C C . VAL A 1 89 ? -11.935 -12.476 -8.598 1.00 85.38 89 VAL A C 1
ATOM 671 O O . VAL A 1 89 ? -12.931 -11.905 -9.021 1.00 85.38 89 VAL A O 1
ATOM 674 N N . ARG A 1 90 ? -11.172 -11.969 -7.621 1.00 83.88 90 ARG A N 1
ATOM 675 C CA . ARG A 1 90 ? -11.508 -10.724 -6.910 1.00 83.88 90 ARG A CA 1
ATOM 676 C C . ARG A 1 90 ? -11.620 -9.517 -7.842 1.00 83.88 90 ARG A C 1
ATOM 678 O O . ARG A 1 90 ? -12.600 -8.791 -7.763 1.00 83.88 90 ARG A O 1
ATOM 685 N N . ILE A 1 91 ? -10.654 -9.332 -8.744 1.00 82.56 91 ILE A N 1
ATOM 686 C CA . ILE A 1 91 ? -10.657 -8.216 -9.707 1.00 82.56 91 ILE A CA 1
ATOM 687 C C . ILE A 1 91 ? -11.839 -8.337 -10.682 1.00 82.56 91 ILE A C 1
ATOM 689 O O . ILE A 1 91 ? -12.463 -7.339 -11.030 1.00 82.56 91 ILE A O 1
ATOM 693 N N . LYS A 1 92 ? -12.173 -9.559 -11.114 1.00 85.50 92 LYS A N 1
ATOM 694 C CA . LYS A 1 92 ? -13.320 -9.812 -11.995 1.00 85.50 92 LYS A CA 1
ATOM 695 C C . LYS A 1 92 ? -14.650 -9.491 -11.306 1.00 85.50 92 LYS A C 1
ATOM 697 O O . LYS A 1 92 ? -15.528 -8.919 -11.944 1.00 85.50 92 LYS A O 1
ATOM 702 N N . ASP A 1 93 ? -14.794 -9.871 -10.040 1.00 82.75 93 ASP A N 1
ATOM 703 C CA . ASP A 1 93 ? -16.014 -9.624 -9.269 1.00 82.75 93 ASP A CA 1
ATOM 704 C C . ASP A 1 93 ? -16.184 -8.118 -9.006 1.00 82.75 93 ASP A C 1
ATOM 706 O O . ASP A 1 93 ? -17.237 -7.572 -9.320 1.00 82.75 93 ASP A O 1
ATOM 710 N N . GLN A 1 94 ? -15.110 -7.417 -8.620 1.00 79.19 94 GLN A N 1
ATOM 711 C CA . GLN A 1 94 ? -15.115 -5.954 -8.471 1.00 79.19 94 GLN A CA 1
ATOM 712 C C . GLN A 1 94 ? -15.478 -5.219 -9.772 1.00 79.19 94 GLN A C 1
ATOM 714 O O . GLN A 1 94 ? -16.232 -4.249 -9.743 1.00 79.19 94 GLN A O 1
ATOM 719 N N . PHE A 1 95 ? -14.975 -5.675 -10.926 1.00 81.94 95 PHE A N 1
ATOM 720 C CA . PHE A 1 95 ? -15.342 -5.107 -12.229 1.00 81.94 95 PHE A CA 1
ATOM 721 C C . PHE A 1 95 ? -16.837 -5.288 -12.532 1.00 81.94 95 PHE A C 1
ATOM 723 O O . PHE A 1 95 ? -17.507 -4.354 -12.967 1.00 81.94 95 PHE A O 1
ATOM 730 N N . ALA A 1 96 ? -17.379 -6.479 -12.261 1.00 81.69 96 ALA A N 1
ATOM 731 C CA . ALA A 1 96 ? -18.793 -6.773 -12.473 1.00 81.69 96 ALA A CA 1
ATOM 732 C C . ALA A 1 96 ? -19.706 -5.979 -11.523 1.00 81.69 96 ALA A C 1
ATOM 734 O O . ALA A 1 96 ? -20.770 -5.523 -11.937 1.00 81.69 96 ALA A O 1
ATOM 735 N N . GLU A 1 97 ? -19.292 -5.779 -10.270 1.00 78.38 97 GLU A N 1
ATOM 736 C CA . GLU A 1 97 ? -20.002 -4.935 -9.302 1.00 78.38 97 GLU A CA 1
ATOM 737 C C . GLU A 1 97 ? -20.016 -3.461 -9.738 1.00 78.38 97 GLU A C 1
ATOM 739 O O . GLU A 1 97 ? -21.038 -2.785 -9.590 1.00 78.38 97 GLU A O 1
ATOM 744 N N . GLN A 1 98 ? -18.927 -2.973 -10.345 1.00 73.69 98 GLN A N 1
ATOM 745 C CA . GLN A 1 98 ? -18.850 -1.626 -10.922 1.00 73.69 98 GLN A CA 1
ATOM 746 C C . GLN A 1 98 ? -19.780 -1.456 -12.135 1.00 73.69 98 GLN A C 1
ATOM 748 O O . GLN A 1 98 ? -20.522 -0.475 -12.194 1.00 73.69 98 GLN A O 1
ATOM 753 N N . GLU A 1 99 ? -19.805 -2.409 -13.074 1.00 68.94 99 GLU A N 1
ATOM 754 C CA . GLU A 1 99 ? -20.705 -2.341 -14.239 1.00 68.94 99 GLU A CA 1
ATOM 755 C C . GLU A 1 99 ? -22.182 -2.555 -13.866 1.00 68.94 99 GLU A C 1
ATOM 757 O O . GLU A 1 99 ? -23.067 -1.918 -14.438 1.00 68.94 99 GLU A O 1
ATOM 762 N N . GLY A 1 100 ? -22.465 -3.409 -12.879 1.00 60.56 100 GLY A N 1
ATOM 763 C CA . GLY A 1 100 ? -23.821 -3.643 -12.377 1.00 60.56 100 GLY A CA 1
ATOM 764 C C . GLY A 1 100 ? -24.409 -2.441 -11.631 1.00 60.56 100 GLY A C 1
ATOM 765 O O . GLY A 1 100 ? -25.610 -2.193 -11.728 1.00 60.56 100 GLY A O 1
ATOM 766 N N . SER A 1 101 ? -23.567 -1.667 -10.938 1.00 55.97 101 SER A N 1
ATOM 767 C CA . SER A 1 101 ? -23.969 -0.455 -10.205 1.00 55.97 101 SER A CA 1
ATOM 768 C C . SER A 1 101 ? -24.127 0.782 -11.101 1.00 55.97 101 SER A C 1
ATOM 770 O O . SER A 1 101 ? -24.742 1.756 -10.684 1.00 55.97 101 SER A O 1
ATOM 772 N N . ALA A 1 102 ? -23.602 0.761 -12.331 1.00 52.22 102 ALA A N 1
ATOM 773 C CA . ALA A 1 102 ? -23.754 1.845 -13.308 1.00 52.22 102 ALA A CA 1
ATOM 774 C C . ALA A 1 102 ? -25.089 1.800 -14.083 1.00 52.22 102 ALA A C 1
ATOM 776 O O . ALA A 1 102 ? -25.361 2.691 -14.886 1.00 52.22 102 ALA A O 1
ATOM 777 N N . ASN A 1 103 ? -25.904 0.760 -13.865 1.00 46.69 103 ASN A N 1
ATOM 778 C CA . ASN A 1 103 ? -27.111 0.464 -14.642 1.00 46.69 103 ASN A CA 1
ATOM 779 C C . ASN A 1 103 ? -28.401 0.418 -13.787 1.00 46.69 103 ASN A C 1
ATOM 781 O O . ASN A 1 103 ? -29.385 -0.196 -14.208 1.00 46.69 103 ASN A O 1
ATOM 785 N N . GLN A 1 104 ? -28.394 1.039 -12.598 1.00 42.22 104 GLN A N 1
ATOM 786 C CA . GLN A 1 104 ? -29.567 1.242 -11.729 1.00 42.22 104 GLN A CA 1
ATOM 787 C C . GLN A 1 104 ? -29.874 2.724 -11.519 1.00 42.22 104 GLN A C 1
ATOM 789 O O . GLN A 1 104 ? -28.914 3.514 -11.389 1.00 42.22 104 GLN A O 1
#

Organism: NCBI:txid1294267